Protein AF-A0A4R2BH85-F1 (afdb_monomer)

Sequence (106 aa):
MDLSKVDDAAVRLAKLAKIRYKILALEGYRGNVRQALQSLEDAKRTYKVAHGSYTGSWQGDTRRAYEEMALELNHTGNRAYHTGEELLRALNREISRLHSEERALK

Nearest PDB structures (foldseek):
  5dxh-assembly1_B  TM=7.640E-01  e=4.495E-01  Bos taurus
  5dxh-assembly2_E  TM=8.883E-01  e=1.262E+00  Bos taurus
  5xgj-assembly1_B  TM=7.696E-01  e=1.183E+00  Homo sapiens
  6djl-assembly1_C  TM=5.508E-01  e=3.777E+00  Homo sapiens

Radius of gyration: 24.45 Å; Cα contacts (8 Å, |Δi|>4): 34; chains: 1; bounding box: 52×15×77 Å

InterPro domains:
  IPR036689 ESAT-6-like superfamily [SSF140453] (19-93)

Foldseek 3Di:
DDVVVVVVVVVLVVLLVVLVVVLVVLVVVLVVLVVVLVVLVVVVVVLVVVVVVVDPPDDDDVVVVVVVVSVVSVVVSVVSNVVSVVVNVVSVVVSVVSVVVSVVSD

Mean predicted aligned error: 5.91 Å

Solvent-accessible surface area (backbone atoms only — not comparable to full-atom values): 5862 Å² total; per-residue (Å²): 133,68,66,68,63,52,50,57,50,52,54,48,50,54,51,49,52,53,46,51,53,51,43,54,53,49,52,51,50,47,51,53,52,53,52,53,48,50,54,50,53,52,50,51,51,54,48,52,52,55,55,70,67,55,59,92,82,63,64,67,69,68,39,53,54,49,53,53,51,50,51,51,52,51,52,51,52,51,51,52,48,52,55,51,52,52,50,47,53,51,50,52,51,51,44,55,49,46,55,49,54,48,60,77,72,108

Structure (mmCIF, N/CA/C/O backbone):
data_AF-A0A4R2BH85-F1
#
_entry.id   AF-A0A4R2BH85-F1
#
loop_
_atom_site.group_PDB
_atom_site.id
_atom_site.type_symbol
_atom_site.label_atom_id
_atom_site.label_alt_id
_atom_site.label_comp_id
_atom_site.label_asym_id
_atom_site.label_entity_id
_atom_site.label_seq_id
_atom_site.pdbx_PDB_ins_code
_atom_site.Cartn_x
_atom_site.Cartn_y
_atom_site.Cartn_z
_atom_site.occupancy
_atom_site.B_iso_or_equiv
_atom_site.auth_seq_id
_atom_site.auth_comp_id
_atom_site.auth_asym_id
_atom_site.auth_atom_id
_atom_site.pdbx_PDB_model_num
ATOM 1 N N . MET A 1 1 ? 26.914 1.954 -43.708 1.00 59.19 1 MET A N 1
ATOM 2 C CA . MET A 1 1 ? 26.282 1.891 -42.372 1.00 59.19 1 MET A CA 1
ATOM 3 C C . MET A 1 1 ? 25.423 0.641 -42.348 1.00 59.19 1 MET A C 1
ATOM 5 O O . MET A 1 1 ? 24.644 0.465 -43.273 1.00 59.19 1 MET A O 1
ATOM 9 N N . ASP A 1 2 ? 25.635 -0.257 -41.391 1.00 74.25 2 ASP A N 1
ATOM 10 C CA . ASP A 1 2 ? 24.913 -1.532 -41.320 1.00 74.25 2 ASP A CA 1
ATOM 11 C C . ASP A 1 2 ? 23.533 -1.309 -40.685 1.00 74.25 2 ASP A C 1
ATOM 13 O O . ASP A 1 2 ? 23.435 -1.031 -39.489 1.00 74.25 2 ASP A O 1
ATOM 17 N N . LEU A 1 3 ? 22.481 -1.363 -41.504 1.00 67.75 3 LEU A N 1
ATOM 18 C CA . LEU A 1 3 ? 21.100 -1.095 -41.090 1.00 67.75 3 LEU A CA 1
ATOM 19 C C . LEU A 1 3 ? 20.590 -2.111 -40.054 1.00 67.75 3 LEU A C 1
ATOM 21 O O . LEU A 1 3 ? 19.756 -1.751 -39.229 1.00 67.75 3 LEU A O 1
ATOM 25 N N . SER A 1 4 ? 21.136 -3.333 -40.028 1.00 71.12 4 SER A N 1
ATOM 26 C CA . SER A 1 4 ? 20.751 -4.365 -39.052 1.00 71.12 4 SER A CA 1
ATOM 27 C C . SER A 1 4 ? 21.140 -3.987 -37.615 1.00 71.12 4 SER A C 1
ATOM 29 O O . SER A 1 4 ? 20.343 -4.101 -36.688 1.00 71.12 4 SER A O 1
ATOM 31 N N . LYS A 1 5 ? 22.332 -3.404 -37.434 1.00 71.50 5 LYS A N 1
ATOM 32 C CA . LYS A 1 5 ? 22.828 -2.933 -36.127 1.00 71.50 5 LYS A CA 1
ATOM 33 C C . LYS A 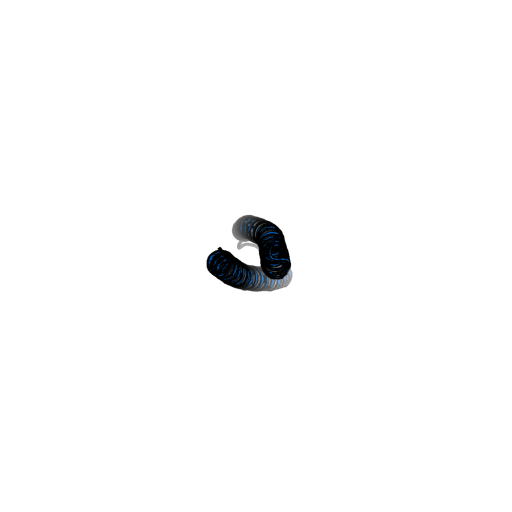1 5 ? 22.053 -1.731 -35.589 1.00 71.50 5 LYS A C 1
ATOM 35 O O . LYS A 1 5 ? 21.989 -1.527 -34.376 1.00 71.50 5 LYS A O 1
ATOM 40 N N . VAL A 1 6 ? 21.504 -0.915 -36.488 1.00 74.50 6 VAL A N 1
ATOM 41 C CA . VAL A 1 6 ? 20.672 0.245 -36.142 1.00 74.50 6 VAL A CA 1
ATOM 42 C C . VAL A 1 6 ? 19.311 -0.219 -35.626 1.00 74.50 6 VAL A C 1
ATOM 44 O O . VAL A 1 6 ? 18.838 0.306 -34.618 1.00 74.50 6 VAL A O 1
ATOM 47 N N . ASP A 1 7 ? 18.731 -1.241 -36.255 1.00 79.56 7 ASP A N 1
ATOM 48 C CA . ASP A 1 7 ? 17.457 -1.829 -35.836 1.00 79.56 7 ASP A CA 1
ATOM 49 C C . ASP A 1 7 ? 17.580 -2.504 -34.454 1.00 79.56 7 ASP A C 1
ATOM 51 O O . ASP A 1 7 ? 16.810 -2.216 -33.535 1.00 79.56 7 ASP A O 1
ATOM 55 N N . ASP A 1 8 ? 18.659 -3.261 -34.222 1.00 87.75 8 ASP A N 1
ATOM 56 C CA . ASP A 1 8 ? 18.956 -3.869 -32.915 1.00 87.75 8 ASP A CA 1
ATOM 57 C C . ASP A 1 8 ? 19.133 -2.837 -31.787 1.00 87.75 8 ASP A C 1
ATOM 59 O O . ASP A 1 8 ? 18.756 -3.071 -30.629 1.00 87.75 8 ASP A O 1
ATOM 63 N N . ALA A 1 9 ? 19.716 -1.676 -32.099 1.00 88.94 9 ALA A N 1
ATOM 64 C CA . ALA A 1 9 ? 19.867 -0.583 -31.146 1.00 88.94 9 ALA A CA 1
ATOM 65 C C . ALA A 1 9 ? 18.531 0.091 -30.820 1.00 88.94 9 ALA A C 1
ATOM 67 O O . ALA A 1 9 ? 18.247 0.338 -29.643 1.00 88.94 9 ALA A O 1
ATOM 68 N N . ALA A 1 10 ? 17.692 0.331 -31.828 1.00 91.88 10 ALA A N 1
ATOM 69 C CA . ALA A 1 10 ? 16.359 0.892 -31.641 1.00 91.88 10 ALA A CA 1
ATOM 70 C C . ALA A 1 10 ? 15.470 -0.035 -30.792 1.00 91.88 10 ALA A C 1
ATOM 72 O O . ALA A 1 10 ? 14.848 0.411 -29.823 1.00 91.88 10 ALA A O 1
ATOM 73 N N . VAL A 1 11 ? 15.486 -1.343 -31.075 1.00 92.88 11 VAL A N 1
ATOM 74 C CA . VAL A 1 11 ? 14.743 -2.358 -30.311 1.00 92.88 11 VAL A CA 1
ATOM 75 C C . VAL A 1 11 ? 15.186 -2.393 -28.845 1.00 92.88 11 VAL A C 1
ATOM 77 O O . VAL A 1 11 ? 14.349 -2.442 -27.937 1.00 92.88 11 VAL A O 1
ATOM 80 N N . ARG A 1 12 ? 16.496 -2.340 -28.577 1.00 93.25 12 ARG A N 1
ATOM 81 C CA . ARG A 1 12 ? 17.037 -2.302 -27.207 1.00 93.25 12 ARG A CA 1
ATOM 82 C C . ARG A 1 12 ? 16.610 -1.042 -26.455 1.00 93.25 12 ARG A C 1
ATOM 84 O O . ARG A 1 12 ? 16.178 -1.146 -25.306 1.00 93.25 12 ARG A O 1
ATOM 91 N N . LEU A 1 13 ? 16.674 0.128 -27.092 1.00 94.81 13 LEU A N 1
ATOM 92 C CA . LEU A 1 13 ? 16.234 1.388 -26.485 1.00 94.81 13 LEU A CA 1
ATOM 93 C C . LEU A 1 13 ? 14.738 1.370 -26.150 1.00 94.81 13 LEU A C 1
ATOM 95 O O . LEU A 1 13 ? 14.355 1.769 -25.050 1.00 94.81 13 LEU A O 1
ATOM 99 N N . ALA A 1 14 ? 13.902 0.837 -27.044 1.00 95.19 14 ALA A N 1
ATOM 100 C CA . ALA A 1 14 ? 12.471 0.686 -26.796 1.00 95.19 14 ALA A CA 1
ATOM 101 C C . ALA A 1 14 ? 12.184 -0.237 -25.595 1.00 95.19 14 ALA A C 1
ATOM 103 O O . ALA A 1 14 ? 11.343 0.083 -24.748 1.00 95.19 14 ALA A O 1
ATOM 104 N N . LYS A 1 15 ? 12.915 -1.356 -25.466 1.00 96.31 15 LYS A N 1
ATOM 105 C CA . LYS A 1 15 ? 12.810 -2.258 -24.302 1.00 96.31 15 LYS A CA 1
ATOM 106 C C . LYS A 1 15 ? 13.208 -1.558 -23.000 1.00 96.31 15 LYS A C 1
ATOM 108 O O . LYS A 1 15 ? 12.458 -1.626 -22.026 1.00 96.31 15 LYS A O 1
ATOM 113 N N . LEU A 1 16 ? 14.333 -0.840 -22.991 1.00 96.88 16 LEU A N 1
ATOM 114 C CA . LEU A 1 16 ? 14.792 -0.077 -21.824 1.00 96.88 16 LEU A CA 1
ATOM 115 C C . LEU A 1 16 ? 13.780 0.999 -21.408 1.00 96.88 16 LEU A C 1
ATOM 117 O O . LEU A 1 16 ? 13.455 1.110 -20.226 1.00 96.88 16 LEU A O 1
ATOM 121 N N . ALA A 1 17 ? 13.233 1.754 -22.366 1.00 97.31 17 ALA A N 1
ATOM 122 C CA . ALA A 1 17 ? 12.212 2.765 -22.097 1.00 97.31 17 ALA A CA 1
ATOM 123 C C . ALA A 1 17 ? 10.957 2.147 -21.459 1.00 97.31 17 ALA A C 1
ATOM 125 O O . ALA A 1 17 ? 10.456 2.649 -20.451 1.00 97.31 17 ALA A O 1
ATOM 126 N N . LYS A 1 18 ? 10.496 1.005 -21.986 1.00 97.69 18 LYS A N 1
ATOM 127 C CA . LYS A 1 18 ? 9.352 0.266 -21.437 1.00 97.69 18 LYS A CA 1
ATOM 128 C C . LYS A 1 18 ? 9.602 -0.216 -20.006 1.00 97.69 18 LYS A C 1
ATOM 130 O O . LYS A 1 18 ? 8.710 -0.102 -19.167 1.00 97.69 18 LYS A O 1
ATOM 135 N N . ILE A 1 19 ? 10.787 -0.754 -19.716 1.00 98.06 19 ILE A N 1
ATOM 136 C CA . ILE A 1 19 ? 11.144 -1.220 -18.367 1.00 98.06 19 ILE A CA 1
ATOM 137 C C . ILE A 1 19 ? 11.167 -0.051 -17.380 1.00 98.06 19 ILE A C 1
ATOM 139 O O . ILE A 1 19 ? 10.551 -0.137 -16.320 1.00 98.06 19 ILE A O 1
ATOM 143 N N . ARG A 1 20 ? 11.799 1.069 -17.747 1.00 97.88 20 ARG A N 1
ATOM 144 C CA . ARG A 1 20 ? 11.858 2.274 -16.902 1.00 97.88 20 ARG A CA 1
ATOM 145 C C . ARG A 1 20 ? 10.480 2.846 -16.605 1.00 97.88 20 ARG A C 1
ATOM 147 O O . ARG A 1 20 ? 10.203 3.190 -15.461 1.00 97.88 20 ARG A O 1
ATOM 154 N N . TYR A 1 21 ? 9.605 2.890 -17.609 1.00 98.25 21 TYR A N 1
ATOM 155 C CA . TYR A 1 21 ? 8.224 3.323 -17.420 1.00 98.25 21 TYR A CA 1
ATOM 156 C C . TYR A 1 21 ? 7.482 2.439 -16.405 1.00 98.25 21 TYR A C 1
ATOM 158 O O . TYR A 1 21 ? 6.824 2.950 -15.500 1.00 98.25 21 TYR A O 1
ATOM 166 N N . LYS A 1 22 ? 7.635 1.111 -16.504 1.00 98.31 22 LYS A N 1
ATOM 167 C CA . LYS A 1 22 ? 7.041 0.174 -15.538 1.00 98.31 22 LYS A CA 1
ATOM 168 C C . LYS A 1 22 ? 7.580 0.377 -14.124 1.00 98.31 22 LYS A C 1
ATOM 170 O O . LYS A 1 22 ? 6.791 0.373 -13.185 1.00 98.31 22 LYS A O 1
ATOM 175 N N . ILE A 1 23 ? 8.894 0.557 -13.973 1.00 98.50 23 ILE A N 1
ATOM 176 C CA . ILE A 1 23 ? 9.516 0.826 -12.669 1.00 98.50 23 ILE A CA 1
ATOM 177 C C . ILE A 1 23 ? 8.900 2.085 -12.057 1.00 98.50 23 ILE A C 1
ATOM 179 O O . ILE A 1 23 ? 8.396 2.015 -10.941 1.00 98.50 23 ILE A O 1
ATOM 183 N N . LEU A 1 24 ? 8.847 3.190 -12.806 1.00 98.31 24 LEU A N 1
ATOM 184 C CA . LEU A 1 24 ? 8.282 4.456 -12.332 1.00 98.31 24 LEU A CA 1
ATOM 185 C C . LEU A 1 24 ? 6.830 4.303 -11.849 1.00 98.31 24 LEU A C 1
ATOM 187 O O . LEU A 1 24 ? 6.481 4.776 -10.768 1.00 98.31 24 LEU A O 1
ATOM 191 N N . ALA A 1 25 ? 5.990 3.608 -12.619 1.00 98.25 25 ALA A N 1
ATOM 192 C CA . ALA A 1 25 ? 4.601 3.357 -12.236 1.00 98.25 25 ALA A CA 1
ATOM 193 C C . ALA A 1 25 ? 4.498 2.539 -10.934 1.00 98.25 25 ALA A C 1
ATOM 195 O O . ALA A 1 25 ? 3.739 2.893 -10.029 1.00 98.25 25 ALA A O 1
ATOM 196 N N . LEU A 1 26 ? 5.298 1.474 -10.806 1.00 98.56 26 LEU A N 1
ATOM 197 C CA . LEU A 1 26 ? 5.324 0.631 -9.608 1.00 98.56 26 LEU A CA 1
ATOM 198 C C . LEU A 1 26 ? 5.858 1.373 -8.380 1.00 98.56 26 LEU A C 1
ATOM 200 O O . LEU A 1 26 ? 5.381 1.130 -7.273 1.00 98.56 26 LEU A O 1
ATOM 204 N N . GLU A 1 27 ? 6.816 2.285 -8.546 1.00 98.31 27 GLU A N 1
ATOM 205 C CA . GLU A 1 27 ? 7.285 3.136 -7.452 1.00 98.31 27 GLU A CA 1
ATOM 206 C C . GLU A 1 27 ? 6.192 4.079 -6.947 1.00 98.31 27 GLU A C 1
ATOM 208 O O . GLU A 1 27 ? 6.048 4.230 -5.731 1.00 98.31 27 GLU A O 1
ATOM 213 N N . GLY A 1 28 ? 5.380 4.634 -7.853 1.00 98.06 28 GLY A N 1
ATOM 214 C CA . GLY A 1 28 ? 4.189 5.407 -7.498 1.00 98.06 28 GLY A CA 1
ATOM 215 C C . GLY A 1 28 ? 3.192 4.580 -6.684 1.00 98.06 28 GLY A C 1
ATOM 216 O O . GLY A 1 28 ? 2.779 4.990 -5.599 1.00 98.06 28 GLY A O 1
ATOM 217 N N . TYR A 1 29 ? 2.872 3.363 -7.136 1.00 97.75 29 TYR A N 1
ATOM 218 C CA . TYR A 1 29 ? 1.998 2.458 -6.382 1.00 97.75 29 TYR A CA 1
ATOM 219 C C . TYR A 1 29 ? 2.580 2.082 -5.018 1.00 97.75 29 TYR A C 1
ATOM 221 O O . TYR A 1 29 ? 1.865 2.107 -4.019 1.00 97.75 29 TYR A O 1
ATOM 229 N N . ARG A 1 30 ? 3.884 1.799 -4.942 1.00 98.25 30 ARG A N 1
ATOM 230 C CA . ARG A 1 30 ? 4.578 1.527 -3.675 1.00 98.25 30 ARG A CA 1
ATOM 231 C C . ARG A 1 30 ? 4.460 2.709 -2.712 1.00 98.25 30 ARG A C 1
ATOM 233 O O . ARG A 1 30 ? 4.238 2.492 -1.523 1.00 98.25 30 ARG A O 1
ATOM 240 N N . GLY A 1 31 ? 4.602 3.939 -3.209 1.00 98.12 31 GLY A N 1
ATOM 241 C CA . GLY A 1 31 ? 4.399 5.160 -2.427 1.00 98.12 31 GLY A CA 1
ATOM 242 C C . GLY A 1 31 ? 2.984 5.250 -1.857 1.00 98.12 31 GLY A C 1
ATOM 243 O O . GLY A 1 31 ? 2.823 5.408 -0.648 1.00 98.12 31 GLY A O 1
ATOM 244 N N . ASN A 1 32 ? 1.972 5.043 -2.701 1.00 98.00 32 ASN A N 1
ATOM 245 C CA . ASN A 1 32 ? 0.565 5.086 -2.296 1.00 98.00 32 ASN A CA 1
ATOM 246 C C . ASN A 1 32 ? 0.234 4.028 -1.234 1.00 98.00 32 ASN A C 1
ATOM 248 O O . ASN A 1 32 ? -0.424 4.330 -0.241 1.00 98.00 32 ASN A O 1
ATOM 252 N N . VAL A 1 33 ? 0.724 2.795 -1.402 1.00 97.50 33 VAL A N 1
ATOM 253 C CA . VAL A 1 33 ? 0.498 1.720 -0.423 1.00 97.50 33 VAL A CA 1
ATOM 254 C C . VAL A 1 33 ? 1.175 2.042 0.912 1.00 97.50 33 VAL A C 1
ATOM 256 O O . VAL A 1 33 ? 0.564 1.849 1.960 1.00 97.50 33 VAL A O 1
ATOM 259 N N . ARG A 1 34 ? 2.399 2.591 0.904 1.00 97.88 34 ARG A N 1
ATOM 260 C CA . ARG A 1 34 ? 3.071 3.038 2.139 1.00 97.88 34 ARG A CA 1
ATOM 261 C C . ARG A 1 34 ? 2.278 4.121 2.861 1.00 97.88 34 ARG A C 1
ATOM 263 O O . ARG A 1 34 ? 2.128 4.047 4.076 1.00 97.88 34 ARG A O 1
ATOM 270 N N . GLN A 1 35 ? 1.761 5.101 2.123 1.00 97.94 35 GLN A N 1
ATOM 271 C CA . GLN A 1 35 ? 0.945 6.164 2.702 1.00 97.94 35 GLN A CA 1
ATOM 272 C C . GLN A 1 35 ? -0.341 5.603 3.323 1.00 97.94 35 GLN A C 1
ATOM 274 O O . GLN A 1 35 ? -0.669 5.948 4.454 1.00 97.94 35 GLN A O 1
ATOM 279 N N . ALA A 1 36 ? -1.025 4.689 2.630 1.00 96.44 36 ALA A N 1
ATOM 280 C CA . ALA A 1 36 ? -2.230 4.044 3.145 1.00 96.44 36 ALA A CA 1
ATOM 281 C C . ALA A 1 36 ? -1.962 3.226 4.421 1.00 96.44 36 ALA A C 1
ATOM 283 O O . ALA A 1 36 ? -2.736 3.307 5.374 1.00 96.44 36 ALA A O 1
ATOM 284 N N . LEU A 1 37 ? -0.854 2.477 4.471 1.00 96.62 37 LEU A N 1
ATOM 285 C CA . LEU A 1 37 ? -0.451 1.734 5.669 1.00 96.62 37 LEU A CA 1
ATOM 286 C C . LEU A 1 37 ? -0.133 2.658 6.846 1.00 96.62 37 LEU A C 1
ATOM 288 O O . LEU A 1 37 ? -0.535 2.358 7.967 1.00 96.62 37 LEU A O 1
ATOM 292 N N . GLN A 1 38 ? 0.533 3.789 6.596 1.00 96.50 38 GLN A N 1
ATOM 293 C CA . GLN A 1 38 ? 0.796 4.787 7.632 1.00 96.50 38 GLN A CA 1
ATOM 294 C C . GLN A 1 38 ? -0.512 5.353 8.197 1.00 96.50 38 GLN A C 1
ATOM 296 O O . GLN A 1 38 ? -0.706 5.355 9.409 1.00 96.50 38 GLN A O 1
ATOM 301 N N . SER A 1 39 ? -1.446 5.754 7.329 1.00 95.94 39 SER A N 1
ATOM 302 C CA . SER A 1 39 ? -2.756 6.252 7.763 1.00 95.94 39 SER A CA 1
ATOM 303 C C . SER A 1 39 ? -3.554 5.207 8.545 1.00 95.94 39 SER A C 1
ATOM 305 O O . SER A 1 39 ? -4.244 5.551 9.504 1.00 95.94 39 SER A O 1
ATOM 307 N N . LEU A 1 40 ? -3.453 3.930 8.168 1.00 94.00 40 LEU A N 1
ATOM 308 C CA . LEU A 1 40 ? -4.092 2.837 8.897 1.00 94.00 40 LEU A CA 1
ATOM 309 C C . LEU A 1 40 ? -3.485 2.652 10.294 1.00 94.00 40 LEU A C 1
ATOM 311 O O . LEU A 1 40 ? -4.224 2.433 11.253 1.00 94.00 40 LEU A O 1
ATOM 315 N N . GLU A 1 41 ? -2.164 2.755 10.424 1.00 92.75 41 GLU A N 1
ATOM 316 C CA . GLU A 1 41 ? -1.476 2.652 11.714 1.00 92.75 41 GLU A CA 1
ATOM 317 C C . GLU A 1 41 ? -1.828 3.826 12.640 1.00 92.75 41 GLU A C 1
ATOM 319 O O . GLU A 1 41 ? -2.142 3.627 13.817 1.00 92.75 41 GLU A O 1
ATOM 324 N N . ASP A 1 42 ? -1.888 5.041 12.093 1.00 94.00 42 ASP A N 1
ATOM 325 C CA . ASP A 1 42 ? -2.323 6.229 12.830 1.00 94.00 42 ASP A CA 1
ATOM 326 C C . ASP A 1 42 ? -3.783 6.090 13.297 1.00 94.00 42 ASP A C 1
ATOM 328 O O . ASP A 1 42 ? -4.102 6.362 14.459 1.00 94.00 42 ASP A O 1
ATOM 332 N N . ALA A 1 43 ? -4.672 5.582 12.435 1.00 91.00 43 ALA A N 1
ATOM 333 C CA . ALA A 1 43 ? -6.065 5.315 12.785 1.00 91.00 43 ALA A CA 1
ATOM 334 C C . ALA A 1 43 ? -6.192 4.253 13.892 1.00 91.00 43 ALA A C 1
ATOM 336 O O . ALA A 1 43 ? -6.939 4.453 14.854 1.00 91.00 43 ALA A O 1
ATOM 337 N N . LYS A 1 44 ? -5.426 3.155 13.811 1.00 89.69 44 LYS A N 1
ATOM 338 C CA . LYS A 1 44 ? -5.363 2.133 14.871 1.00 89.69 44 LYS A CA 1
ATOM 339 C C . LYS A 1 44 ? -4.909 2.724 16.198 1.00 89.69 44 LYS A C 1
ATOM 341 O O . LYS A 1 44 ? -5.476 2.395 17.241 1.00 89.69 44 LYS A O 1
ATOM 346 N N . ARG A 1 45 ? -3.902 3.601 16.175 1.00 90.12 45 ARG A N 1
ATOM 347 C CA . ARG A 1 45 ? -3.397 4.269 17.378 1.00 90.12 45 ARG A CA 1
ATOM 348 C C . ARG A 1 45 ? -4.468 5.144 18.020 1.00 90.12 45 ARG A C 1
ATOM 350 O O . ARG A 1 45 ? -4.710 5.002 19.218 1.00 90.12 45 ARG A O 1
ATOM 357 N N . THR A 1 46 ? -5.134 5.989 17.235 1.00 90.38 46 THR A N 1
ATOM 358 C CA . THR A 1 46 ? -6.252 6.821 17.705 1.00 90.38 46 THR A CA 1
ATOM 359 C C . THR A 1 46 ? -7.367 5.964 18.293 1.00 90.38 46 THR A C 1
ATOM 361 O O . THR A 1 46 ? -7.847 6.242 19.391 1.00 90.38 46 THR A O 1
ATOM 364 N N . TYR A 1 47 ? -7.726 4.874 17.612 1.00 86.62 47 TYR A N 1
ATOM 365 C CA . TYR A 1 47 ? -8.748 3.951 18.090 1.00 86.62 47 TYR A CA 1
ATOM 366 C C . TYR A 1 47 ? -8.366 3.299 19.422 1.00 86.62 47 TYR A C 1
ATOM 368 O O . TYR A 1 47 ? -9.168 3.267 20.349 1.00 86.62 47 TYR A O 1
ATOM 376 N N . LYS A 1 48 ? -7.120 2.832 19.560 1.00 85.25 48 LYS A N 1
ATOM 377 C CA . LYS A 1 48 ? -6.618 2.225 20.798 1.00 85.25 48 LYS A CA 1
ATOM 378 C C . LYS A 1 48 ? -6.656 3.201 21.975 1.00 85.25 48 LYS A C 1
ATOM 380 O O . LYS A 1 48 ? -6.983 2.792 23.085 1.00 85.25 48 LYS A O 1
ATOM 385 N N . VAL A 1 49 ? -6.341 4.476 21.742 1.00 88.00 49 VAL A N 1
ATOM 386 C CA . VAL A 1 49 ? -6.461 5.527 22.764 1.00 88.00 49 VAL A CA 1
ATOM 387 C C . VAL A 1 49 ? -7.926 5.725 23.156 1.00 88.00 49 VAL A C 1
ATOM 389 O O . VAL A 1 49 ? -8.236 5.675 24.342 1.00 88.00 49 VAL A O 1
ATOM 392 N N . ALA A 1 50 ? -8.831 5.861 22.181 1.00 85.19 50 ALA A N 1
ATOM 393 C CA . ALA A 1 50 ? -10.264 6.008 22.439 1.00 85.19 50 ALA A CA 1
ATOM 394 C C . ALA A 1 50 ? -10.847 4.802 23.199 1.00 85.19 50 ALA A C 1
ATOM 396 O O . ALA A 1 50 ? -11.612 4.980 24.143 1.00 85.19 50 ALA A O 1
ATOM 397 N N . HIS A 1 51 ? -10.433 3.585 22.838 1.00 84.12 51 HIS A N 1
ATOM 398 C CA . HIS A 1 51 ? -10.796 2.355 23.538 1.00 84.12 51 HIS A CA 1
ATOM 399 C C . HIS A 1 51 ? -10.232 2.305 24.965 1.00 84.12 51 HIS A C 1
ATOM 401 O O . HIS A 1 51 ? -10.913 1.862 25.877 1.00 84.12 51 HIS A O 1
ATOM 407 N N . GLY A 1 52 ? -9.015 2.801 25.200 1.00 81.31 52 GLY A N 1
ATOM 408 C CA . GLY A 1 52 ? -8.460 2.912 26.554 1.00 81.31 52 GLY A CA 1
ATOM 409 C C . GLY A 1 52 ? -9.199 3.926 27.437 1.00 81.31 52 GLY A C 1
ATOM 410 O O . GLY A 1 52 ? -9.222 3.777 28.656 1.00 81.31 52 GLY A O 1
ATOM 411 N N . SER A 1 53 ? -9.810 4.948 26.832 1.00 80.25 53 SER A N 1
ATOM 412 C CA . SER A 1 53 ? -10.677 5.919 27.516 1.00 80.25 53 SER A CA 1
ATOM 413 C C . SER A 1 53 ? -12.121 5.440 27.678 1.00 80.25 53 SER A C 1
ATOM 415 O O . SER A 1 53 ? -12.882 6.034 28.443 1.00 80.25 53 SER A O 1
ATOM 417 N N . TYR A 1 54 ? -12.507 4.379 26.971 1.00 71.38 54 TYR A N 1
ATOM 418 C CA . TYR A 1 54 ? -13.806 3.742 27.103 1.00 71.38 54 TYR A CA 1
ATOM 419 C C . TYR A 1 54 ? -13.868 2.990 28.444 1.00 71.38 54 TYR A C 1
ATOM 421 O O . TYR A 1 54 ? -13.060 2.112 28.739 1.00 71.38 54 TYR A O 1
ATOM 429 N N . THR A 1 55 ? -14.772 3.430 29.319 1.00 64.44 55 THR A N 1
ATOM 430 C CA . THR A 1 55 ? -14.672 3.235 30.769 1.00 64.44 55 THR A CA 1
ATOM 431 C C . THR A 1 55 ? -15.176 1.865 31.231 1.00 64.44 55 THR A C 1
ATOM 433 O O . THR A 1 55 ? -16.183 1.347 30.751 1.00 64.44 55 THR A O 1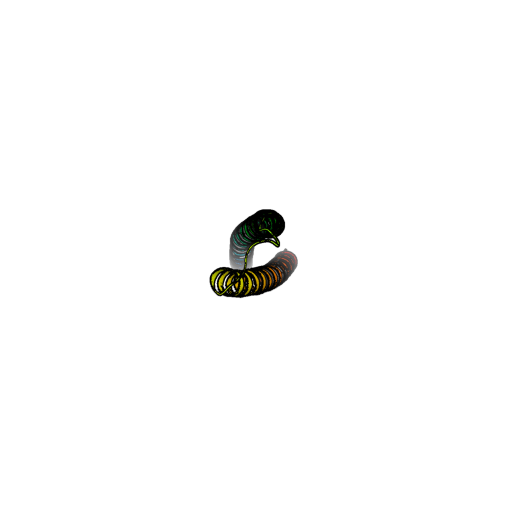
ATOM 436 N N . GLY A 1 56 ? -14.558 1.316 32.283 1.00 65.31 56 GLY A N 1
ATOM 437 C CA . GLY A 1 56 ? -15.015 0.085 32.949 1.00 65.31 56 GLY A CA 1
ATOM 438 C C . GLY A 1 56 ? -16.390 0.181 33.636 1.00 65.31 56 GLY A C 1
ATOM 439 O O . GLY A 1 56 ? -16.860 -0.813 34.186 1.00 65.31 56 GLY A O 1
ATOM 440 N N . SER A 1 57 ? -17.032 1.356 33.613 1.00 73.88 57 SER A N 1
ATOM 441 C CA . SER A 1 57 ? -18.362 1.607 34.181 1.00 73.88 57 SER A CA 1
ATOM 442 C C . SER A 1 57 ? -19.512 1.369 33.200 1.00 73.88 57 SER A C 1
ATOM 444 O O . SER A 1 57 ? -20.664 1.348 33.629 1.00 73.88 57 SER A O 1
ATOM 446 N N . TRP A 1 58 ? -19.234 1.170 31.907 1.00 80.19 58 TRP A N 1
ATOM 447 C CA . TRP A 1 58 ? -20.267 0.762 30.956 1.00 80.19 58 TRP A CA 1
ATOM 448 C C . TRP A 1 58 ? -20.689 -0.684 31.230 1.00 80.19 58 TRP A C 1
ATOM 450 O O . TRP A 1 58 ? -19.859 -1.567 31.468 1.00 80.19 58 TRP A O 1
ATOM 460 N N . GLN A 1 59 ? -21.999 -0.916 31.220 1.00 83.75 59 GLN A N 1
ATOM 461 C CA . GLN A 1 59 ? -22.635 -2.201 31.500 1.00 83.75 59 GLN A CA 1
ATOM 462 C C . GLN A 1 59 ? -23.817 -2.417 30.548 1.00 83.75 59 GLN A C 1
ATOM 464 O O . GLN A 1 59 ? -24.265 -1.488 29.876 1.00 83.75 59 GLN A O 1
ATOM 469 N N . GLY A 1 60 ? -24.323 -3.649 30.502 1.00 87.88 60 GLY A N 1
ATOM 470 C CA . GLY A 1 60 ? -25.467 -4.013 29.668 1.00 87.88 60 GLY A CA 1
ATOM 471 C C . GLY A 1 60 ? -25.133 -4.141 28.180 1.00 87.88 60 GLY A C 1
ATOM 472 O O . GLY A 1 60 ? -23.968 -4.233 27.785 1.00 87.88 60 GLY A O 1
ATOM 473 N N . ASP A 1 61 ? -26.174 -4.171 27.353 1.00 91.38 61 ASP A N 1
ATOM 474 C CA . ASP A 1 61 ? -26.070 -4.539 25.936 1.00 91.38 61 ASP A CA 1
ATOM 475 C C . ASP A 1 61 ? -25.226 -3.561 25.114 1.00 91.38 61 ASP A C 1
ATOM 477 O O . ASP A 1 61 ? -24.471 -3.982 24.240 1.00 91.38 61 ASP A O 1
ATOM 481 N N . THR A 1 62 ? -25.255 -2.268 25.446 1.00 86.19 62 THR A N 1
ATOM 482 C CA . THR A 1 62 ? -24.423 -1.256 24.780 1.00 86.19 62 THR A CA 1
ATOM 483 C C . THR A 1 62 ? -22.934 -1.550 24.950 1.00 86.19 62 THR A C 1
ATOM 485 O O . THR A 1 62 ? -22.158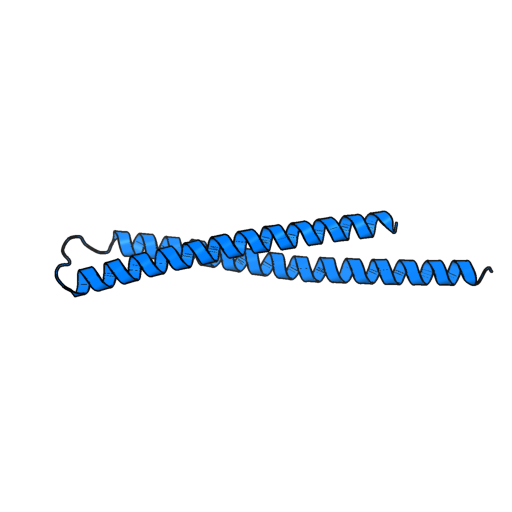 -1.372 24.011 1.00 86.19 62 THR A O 1
ATOM 488 N N . ARG A 1 63 ? -22.527 -2.047 26.128 1.00 87.62 63 ARG A N 1
ATOM 489 C CA . ARG A 1 63 ? -21.136 -2.439 26.367 1.00 87.62 63 ARG A CA 1
ATOM 490 C C . ARG A 1 63 ? -20.734 -3.593 25.461 1.00 87.62 63 ARG A C 1
ATOM 492 O O . ARG A 1 63 ? -19.695 -3.511 24.813 1.00 87.62 63 ARG A O 1
ATOM 499 N N . ARG A 1 64 ? -21.564 -4.637 25.416 1.00 88.38 64 ARG A N 1
ATOM 500 C CA . ARG A 1 64 ? -21.310 -5.829 24.603 1.00 88.38 64 ARG A CA 1
ATOM 501 C C . ARG A 1 64 ? -21.208 -5.467 23.122 1.00 88.38 64 ARG A C 1
ATOM 503 O O . ARG A 1 64 ? -20.232 -5.833 22.481 1.00 88.38 64 ARG A O 1
ATOM 510 N N . ALA A 1 65 ? -22.151 -4.669 22.620 1.00 90.12 65 ALA A N 1
ATOM 511 C CA . ALA A 1 65 ? -22.151 -4.211 21.236 1.00 90.12 65 ALA A CA 1
ATOM 512 C C . ALA A 1 65 ? -20.883 -3.411 20.893 1.00 90.12 65 ALA A C 1
ATOM 514 O O . ALA A 1 65 ? -20.269 -3.631 19.851 1.00 90.12 65 ALA A O 1
ATOM 515 N N . TYR A 1 66 ? -20.453 -2.503 21.777 1.00 89.31 66 TYR A N 1
ATOM 516 C CA . TYR A 1 66 ? -19.204 -1.769 21.578 1.00 89.31 66 TYR A CA 1
ATOM 517 C C . TYR A 1 66 ? -17.982 -2.697 21.559 1.00 89.31 66 TYR A C 1
ATOM 519 O O . TYR A 1 66 ? -17.143 -2.558 20.675 1.00 89.31 66 TYR A O 1
ATOM 527 N N . GLU A 1 67 ? -17.864 -3.631 22.510 1.00 87.88 67 GLU A N 1
ATOM 528 C CA . GLU A 1 67 ? -16.738 -4.576 22.578 1.00 87.88 67 GLU A CA 1
ATOM 529 C C . GLU A 1 67 ? -16.670 -5.465 21.324 1.00 87.88 67 GLU A C 1
ATOM 531 O O . GLU A 1 67 ? -15.589 -5.649 20.764 1.00 87.88 67 GLU A O 1
ATOM 536 N N . GLU A 1 68 ? -17.813 -5.948 20.833 1.00 91.69 68 GLU A N 1
ATOM 537 C CA . GLU A 1 68 ? -17.914 -6.712 19.582 1.00 91.69 68 GLU A CA 1
ATOM 538 C C . GLU A 1 68 ? -17.439 -5.889 18.376 1.00 91.69 68 GLU A C 1
ATOM 540 O O . GLU A 1 68 ? -16.538 -6.316 17.648 1.00 91.69 68 GLU A O 1
ATOM 545 N N . MET A 1 69 ? -17.965 -4.67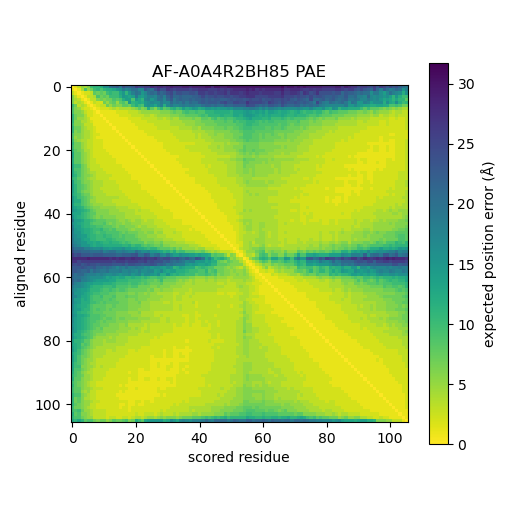0 18.210 1.00 90.94 69 MET A N 1
ATOM 546 C CA . MET A 1 69 ? -17.551 -3.764 17.133 1.00 90.94 69 MET A CA 1
ATOM 547 C C . MET A 1 69 ? -16.066 -3.388 17.237 1.00 90.94 69 MET A C 1
ATOM 549 O O . MET A 1 69 ? -15.371 -3.284 16.225 1.00 90.94 69 MET A O 1
ATOM 553 N N . ALA A 1 70 ? -15.549 -3.210 18.453 1.00 89.19 70 ALA A N 1
ATOM 554 C CA . ALA A 1 70 ? -14.148 -2.892 18.696 1.00 89.19 70 ALA A CA 1
ATOM 555 C C . ALA A 1 70 ? -13.208 -4.019 18.273 1.00 89.19 70 ALA A C 1
ATOM 557 O O . ALA A 1 70 ? -12.174 -3.779 17.639 1.00 89.19 70 ALA A O 1
ATOM 558 N N . LEU A 1 71 ? -13.577 -5.255 18.607 1.00 89.56 71 LEU A N 1
ATOM 559 C CA . LEU A 1 71 ? -12.847 -6.447 18.199 1.00 89.56 71 LEU A CA 1
ATOM 560 C C . LEU A 1 71 ? -12.874 -6.615 16.678 1.00 89.56 71 LEU A C 1
ATOM 562 O O . LEU A 1 71 ? -11.826 -6.873 16.080 1.00 89.56 71 LEU A O 1
ATOM 566 N N . GLU A 1 72 ? -14.031 -6.415 16.045 1.00 92.69 72 GLU A N 1
ATOM 567 C CA . GLU A 1 72 ? -14.171 -6.502 14.590 1.00 92.69 72 GLU A CA 1
ATOM 568 C C . GLU A 1 72 ? -13.320 -5.450 13.863 1.00 92.69 72 GLU A C 1
ATOM 570 O O . GLU A 1 72 ? -12.583 -5.786 12.927 1.00 92.69 72 GLU A O 1
ATOM 575 N N . LEU A 1 73 ? -13.358 -4.193 14.319 1.00 90.12 73 LEU A N 1
ATOM 576 C CA . LEU A 1 73 ? -12.543 -3.108 13.767 1.00 90.12 73 LEU A CA 1
ATOM 577 C C . LEU A 1 73 ? -11.048 -3.413 13.885 1.00 90.12 73 LEU A C 1
ATOM 579 O O . LEU A 1 73 ? -10.304 -3.261 12.912 1.00 90.12 73 LEU A O 1
ATOM 583 N N . ASN A 1 74 ? -10.602 -3.892 15.049 1.00 89.44 74 ASN A N 1
ATOM 584 C CA . ASN A 1 74 ? -9.206 -4.265 15.266 1.00 89.44 74 ASN A CA 1
ATOM 585 C C . ASN A 1 74 ? -8.789 -5.429 14.350 1.00 89.44 74 ASN A C 1
ATOM 587 O O . ASN A 1 74 ? -7.759 -5.365 13.674 1.00 89.44 74 ASN A O 1
ATOM 591 N N . HIS A 1 75 ? -9.614 -6.475 14.260 1.00 92.25 75 HIS A N 1
ATOM 59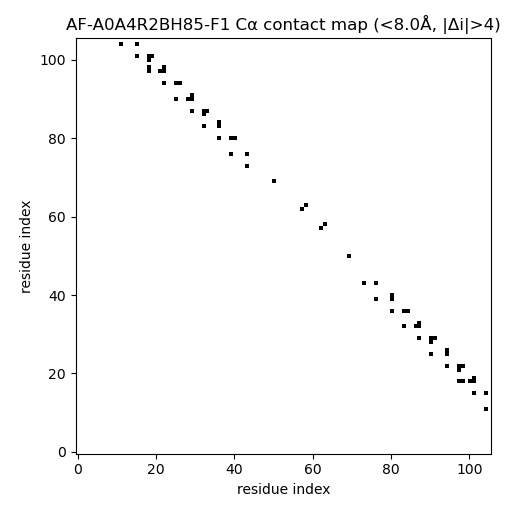2 C CA . HIS A 1 75 ? -9.344 -7.623 13.399 1.00 92.25 75 HIS A CA 1
ATOM 593 C C . HIS A 1 75 ? -9.257 -7.220 11.920 1.00 92.25 75 HIS A C 1
ATOM 595 O O . HIS A 1 75 ? -8.291 -7.563 11.233 1.00 92.25 75 HIS A O 1
ATOM 601 N N . THR A 1 76 ? -10.219 -6.436 11.432 1.00 93.12 76 THR A N 1
ATOM 602 C CA . THR A 1 76 ? -10.236 -5.949 10.048 1.00 93.12 76 THR A CA 1
ATOM 603 C C . THR A 1 76 ? -9.053 -5.028 9.757 1.00 93.12 76 THR A C 1
ATOM 605 O O . THR A 1 76 ? -8.386 -5.213 8.739 1.00 93.12 76 THR A O 1
ATOM 608 N N . GLY A 1 77 ? -8.709 -4.118 10.671 1.00 92.38 77 GLY A N 1
ATOM 609 C CA . GLY A 1 77 ? -7.523 -3.272 10.544 1.00 92.38 77 GLY A CA 1
ATOM 610 C C . GLY A 1 77 ? -6.214 -4.072 10.510 1.00 92.38 77 GLY A C 1
ATOM 611 O O . GLY A 1 77 ? -5.294 -3.733 9.766 1.00 92.38 77 GLY A O 1
ATOM 612 N N . ASN A 1 78 ? -6.100 -5.155 11.283 1.00 92.19 78 ASN A N 1
ATOM 613 C CA . ASN A 1 78 ? -4.920 -6.026 11.255 1.00 92.19 78 ASN A CA 1
ATOM 614 C C . ASN A 1 78 ? -4.806 -6.807 9.948 1.00 92.19 78 ASN A C 1
ATOM 616 O O . ASN A 1 78 ? -3.717 -6.851 9.374 1.00 92.19 78 ASN A O 1
ATOM 620 N N . ARG A 1 79 ? -5.919 -7.343 9.433 1.00 95.69 79 ARG A N 1
ATOM 621 C CA . ARG A 1 79 ? -5.940 -7.992 8.114 1.00 95.69 79 ARG A CA 1
ATOM 622 C C . ARG A 1 79 ? -5.549 -7.021 7.003 1.00 95.69 79 ARG A C 1
ATOM 624 O O . ARG A 1 79 ? -4.652 -7.334 6.230 1.00 95.69 79 ARG A O 1
ATOM 631 N N . ALA A 1 80 ? -6.149 -5.830 6.970 1.00 94.19 80 ALA A N 1
ATOM 632 C CA . ALA A 1 80 ? -5.841 -4.813 5.964 1.00 94.19 80 ALA A CA 1
ATOM 633 C C . ALA A 1 80 ? -4.3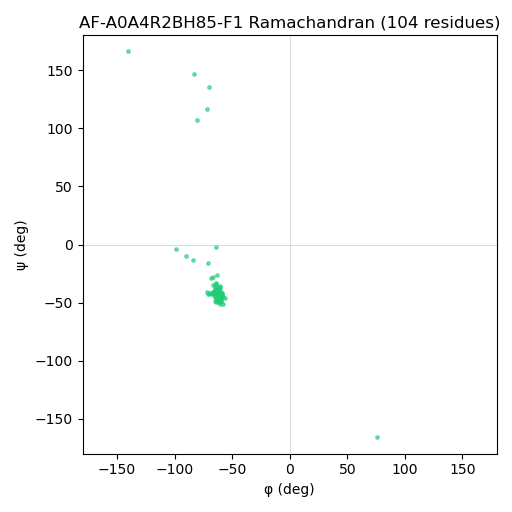56 -4.413 5.981 1.00 94.19 80 ALA A C 1
ATOM 635 O O . ALA A 1 80 ? -3.722 -4.337 4.929 1.00 94.19 80 ALA A O 1
ATOM 636 N N . TYR A 1 81 ? -3.782 -4.227 7.174 1.00 94.94 81 TYR A N 1
ATOM 637 C CA . TYR A 1 81 ? -2.360 -3.925 7.327 1.00 94.94 81 TYR A CA 1
ATOM 638 C C . TYR A 1 81 ? -1.477 -5.061 6.795 1.00 94.94 81 TYR A C 1
ATOM 640 O O . TYR A 1 81 ? -0.553 -4.822 6.021 1.00 94.94 81 TYR A O 1
ATOM 648 N N . HIS A 1 82 ? -1.790 -6.308 7.158 1.00 96.44 82 HIS A N 1
ATOM 649 C CA . HIS A 1 82 ? -1.032 -7.471 6.702 1.00 96.44 82 HIS A CA 1
ATOM 650 C C . HIS A 1 82 ? -1.069 -7.626 5.176 1.00 96.44 82 HIS A C 1
ATOM 652 O O . HIS A 1 82 ? -0.025 -7.792 4.548 1.00 96.44 82 HIS A O 1
ATOM 658 N N . THR A 1 83 ? -2.250 -7.499 4.570 1.00 97.50 83 THR A N 1
ATOM 659 C CA . THR A 1 83 ? -2.408 -7.543 3.112 1.00 97.50 83 THR A CA 1
ATOM 660 C C . THR A 1 83 ? -1.656 -6.401 2.424 1.00 97.50 83 THR A C 1
ATOM 662 O O . THR A 1 83 ? -1.030 -6.611 1.385 1.00 97.50 83 THR A O 1
ATOM 665 N N . GLY A 1 84 ? -1.652 -5.194 3.000 1.00 97.44 84 GLY A N 1
ATOM 666 C CA . GLY A 1 84 ? -0.866 -4.080 2.465 1.00 97.44 84 GLY A CA 1
ATOM 667 C C . GLY A 1 84 ? 0.647 -4.329 2.535 1.00 97.44 84 GLY A C 1
ATOM 668 O O . GLY A 1 84 ? 1.362 -4.041 1.576 1.00 97.44 84 GLY A O 1
ATOM 669 N N . GLU A 1 85 ? 1.138 -4.939 3.615 1.00 97.69 85 GLU A N 1
ATOM 670 C CA . GLU A 1 85 ? 2.535 -5.374 3.746 1.00 97.69 85 GLU A CA 1
ATOM 671 C C . GLU A 1 85 ? 2.917 -6.437 2.701 1.00 97.69 85 GLU A C 1
ATOM 673 O O . GLU A 1 85 ? 3.989 -6.382 2.091 1.00 97.69 85 GLU A O 1
ATOM 678 N N . GLU A 1 86 ? 2.034 -7.402 2.439 1.00 98.31 86 GLU A N 1
ATOM 679 C CA . GLU A 1 86 ? 2.225 -8.389 1.370 1.00 98.31 86 GLU A CA 1
ATOM 680 C C . GLU A 1 86 ? 2.283 -7.740 -0.013 1.00 98.31 86 GLU A C 1
ATOM 682 O O . GLU A 1 86 ? 3.161 -8.081 -0.817 1.00 98.31 86 GLU A O 1
ATOM 687 N N . LEU A 1 87 ? 1.405 -6.767 -0.268 1.00 98.12 87 LEU A N 1
ATOM 688 C CA . LEU A 1 87 ?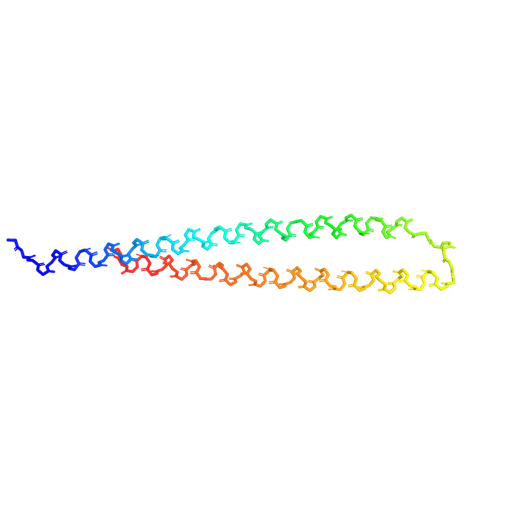 1.404 -5.989 -1.500 1.00 98.12 87 LEU A CA 1
ATOM 689 C C . LEU A 1 87 ? 2.708 -5.195 -1.660 1.00 98.12 87 LEU A C 1
ATOM 691 O O . LEU A 1 87 ? 3.311 -5.232 -2.734 1.00 98.12 87 LEU A O 1
ATOM 695 N N . LEU A 1 88 ? 3.210 -4.548 -0.601 1.00 98.12 88 LEU A N 1
ATOM 696 C CA . LEU A 1 88 ? 4.516 -3.878 -0.631 1.00 98.12 88 LEU A CA 1
ATOM 697 C C . LEU A 1 88 ? 5.650 -4.842 -0.965 1.00 98.12 88 LEU A C 1
ATOM 699 O O . LEU A 1 88 ? 6.510 -4.523 -1.791 1.00 98.12 88 LEU A O 1
ATOM 703 N N . ARG A 1 89 ? 5.656 -6.035 -0.360 1.00 98.25 89 ARG A N 1
ATOM 704 C CA . ARG A 1 89 ? 6.652 -7.069 -0.671 1.00 98.25 89 ARG A CA 1
ATOM 705 C C . ARG A 1 89 ? 6.571 -7.503 -2.135 1.00 98.25 89 ARG A C 1
ATOM 707 O O . ARG A 1 89 ? 7.614 -7.659 -2.770 1.00 98.25 89 ARG A O 1
ATOM 714 N N . ALA A 1 90 ? 5.369 -7.673 -2.683 1.00 98.44 90 ALA A N 1
ATOM 715 C CA . ALA A 1 90 ? 5.174 -8.027 -4.087 1.00 98.44 90 ALA A CA 1
ATOM 716 C C . ALA A 1 90 ? 5.669 -6.925 -5.039 1.00 98.44 90 ALA A C 1
ATOM 718 O O . ALA A 1 90 ? 6.429 -7.221 -5.962 1.00 98.44 90 ALA A O 1
ATOM 719 N N . LEU A 1 91 ? 5.322 -5.663 -4.769 1.00 98.38 91 LEU A N 1
ATOM 720 C CA . LEU A 1 91 ? 5.793 -4.508 -5.539 1.00 98.38 91 LEU A CA 1
ATOM 721 C C . LEU A 1 91 ? 7.322 -4.402 -5.517 1.00 98.38 91 LEU A C 1
ATOM 723 O O . LEU A 1 91 ? 7.943 -4.226 -6.562 1.00 98.38 91 LEU A O 1
ATOM 727 N N . ASN A 1 92 ? 7.943 -4.570 -4.345 1.00 98.31 92 ASN A N 1
ATOM 728 C CA . ASN A 1 92 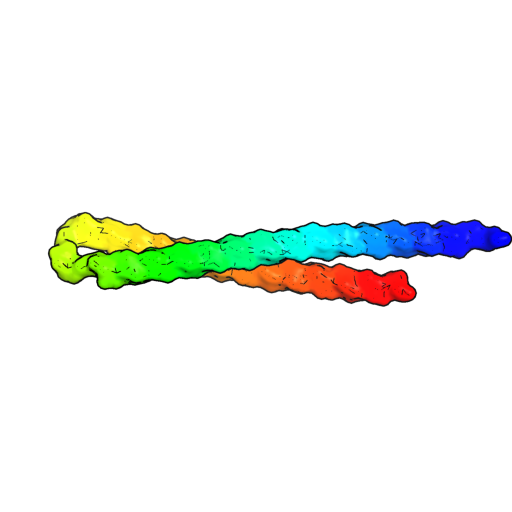? 9.400 -4.541 -4.218 1.00 98.31 92 ASN A CA 1
ATOM 729 C C . ASN A 1 92 ? 10.068 -5.647 -5.044 1.00 98.31 92 ASN A C 1
ATOM 731 O O . ASN A 1 92 ? 11.031 -5.366 -5.755 1.00 98.31 92 ASN A O 1
ATOM 735 N N . ARG A 1 93 ? 9.543 -6.881 -5.000 1.00 98.56 93 ARG A N 1
ATOM 736 C CA . ARG A 1 93 ? 10.069 -7.992 -5.810 1.00 98.56 93 ARG A CA 1
ATOM 737 C C . ARG A 1 93 ? 9.996 -7.691 -7.303 1.00 98.56 93 ARG A C 1
ATOM 739 O O . ARG A 1 93 ? 10.975 -7.919 -8.010 1.00 98.56 93 ARG A O 1
ATOM 746 N N . GLU A 1 94 ? 8.874 -7.154 -7.775 1.00 98.50 94 GLU A N 1
ATOM 747 C CA . GLU A 1 94 ? 8.701 -6.834 -9.194 1.00 98.50 94 GLU A CA 1
ATOM 748 C C . GLU A 1 94 ? 9.619 -5.689 -9.644 1.00 98.50 94 GLU A C 1
ATOM 750 O O . GLU A 1 94 ? 10.266 -5.791 -10.686 1.00 98.50 94 GLU A O 1
ATOM 755 N N . ILE A 1 95 ? 9.770 -4.636 -8.833 1.00 98.50 95 ILE A N 1
ATOM 756 C CA . ILE A 1 95 ? 10.727 -3.550 -9.099 1.00 98.50 95 ILE A CA 1
ATOM 757 C C . ILE A 1 95 ? 12.161 -4.102 -9.177 1.00 98.50 95 ILE A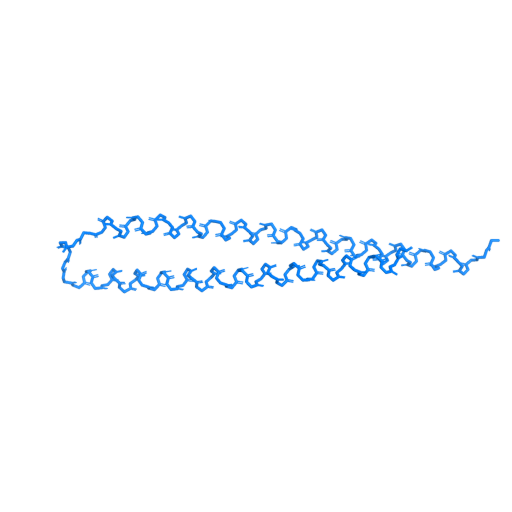 C 1
ATOM 759 O O . ILE A 1 95 ? 12.897 -3.798 -10.117 1.00 98.50 95 ILE A O 1
ATOM 763 N N . SER A 1 96 ? 12.566 -4.963 -8.235 1.00 98.44 96 SER A N 1
ATOM 764 C CA . SER A 1 96 ? 13.889 -5.603 -8.255 1.00 98.44 96 SER A CA 1
ATOM 765 C C . SER A 1 96 ? 14.100 -6.491 -9.487 1.00 98.44 96 SER A C 1
ATOM 767 O O . SER A 1 96 ? 15.195 -6.496 -10.065 1.00 98.44 96 SER A O 1
ATOM 769 N N . ARG A 1 97 ? 13.059 -7.215 -9.920 1.00 98.56 97 ARG A N 1
ATOM 770 C CA . ARG A 1 97 ? 13.075 -8.018 -11.148 1.00 98.56 97 ARG A CA 1
ATOM 771 C C . ARG A 1 97 ? 13.292 -7.131 -12.375 1.00 98.56 97 ARG A C 1
ATOM 773 O O . ARG A 1 97 ? 14.192 -7.407 -13.163 1.00 98.56 97 ARG A O 1
ATOM 780 N N . LEU A 1 98 ? 12.543 -6.034 -12.495 1.00 98.38 98 LEU A N 1
ATOM 781 C CA . LEU A 1 98 ? 12.655 -5.087 -13.609 1.00 98.38 98 LEU A CA 1
ATOM 782 C C . LEU A 1 98 ? 14.017 -4.386 -13.659 1.00 98.38 98 LEU A C 1
ATOM 784 O O . LEU A 1 98 ? 14.580 -4.238 -14.737 1.00 98.38 98 LEU A O 1
ATOM 788 N N . HIS A 1 99 ? 14.599 -4.013 -12.517 1.00 98.19 99 HIS A N 1
ATOM 789 C CA . HIS A 1 99 ? 15.966 -3.482 -12.495 1.00 98.19 99 HIS A CA 1
ATOM 790 C C . HIS A 1 99 ? 17.010 -4.508 -12.949 1.00 98.19 99 HIS A C 1
ATOM 792 O O . HIS A 1 99 ? 18.022 -4.140 -13.542 1.00 98.19 99 HIS A O 1
ATOM 798 N N . SER A 1 100 ? 16.789 -5.793 -12.664 1.00 98.00 100 SER A N 1
ATOM 799 C CA . SER A 1 100 ? 17.666 -6.864 -13.149 1.00 98.00 100 SER A CA 1
ATOM 800 C C . SER A 1 100 ? 17.533 -7.042 -14.662 1.00 98.00 100 SER A C 1
ATOM 802 O O . SER A 1 100 ? 18.544 -7.147 -15.349 1.00 98.00 100 SER A O 1
ATOM 804 N N . GLU A 1 101 ? 16.305 -6.978 -15.180 1.00 97.25 101 GLU A N 1
ATOM 805 C CA . GLU A 1 101 ? 16.013 -6.977 -16.618 1.00 97.25 101 GLU A CA 1
ATOM 806 C C . GLU A 1 101 ? 16.647 -5.766 -17.325 1.00 97.25 101 GLU A C 1
ATOM 808 O O . GLU A 1 101 ? 17.273 -5.919 -18.369 1.00 97.25 101 GLU A O 1
ATOM 813 N N . GLU A 1 102 ? 16.573 -4.571 -16.727 1.00 96.75 102 GLU A N 1
ATOM 814 C CA . GLU A 1 102 ? 17.222 -3.365 -17.255 1.00 96.75 102 GLU A CA 1
ATOM 815 C C . GLU A 1 102 ? 18.745 -3.533 -17.341 1.00 96.75 102 GLU A C 1
ATOM 817 O O . GLU A 1 102 ? 19.347 -3.168 -18.348 1.00 96.75 102 GLU A O 1
ATOM 822 N N . ARG A 1 103 ? 19.380 -4.089 -16.298 1.00 96.12 103 ARG A N 1
ATOM 823 C CA . ARG A 1 103 ? 20.832 -4.330 -16.274 1.00 96.12 103 ARG A CA 1
ATOM 824 C C . ARG A 1 103 ? 21.278 -5.349 -17.316 1.00 96.12 103 ARG A C 1
ATOM 826 O O . ARG A 1 103 ? 22.353 -5.178 -17.866 1.00 96.12 103 ARG A O 1
ATOM 833 N N . ALA A 1 104 ? 20.468 -6.368 -17.594 1.00 95.31 104 ALA A N 1
ATOM 834 C CA . ALA A 1 104 ? 20.778 -7.380 -18.603 1.00 95.31 104 ALA A CA 1
ATOM 835 C C . ALA A 1 104 ? 20.688 -6.852 -20.050 1.00 95.31 104 ALA A C 1
ATOM 837 O O . ALA A 1 104 ? 21.171 -7.504 -20.971 1.00 95.31 104 ALA A O 1
ATOM 838 N N . LEU A 1 105 ? 20.049 -5.695 -20.254 1.00 91.19 105 LEU A N 1
ATOM 839 C CA . LEU A 1 105 ? 19.918 -5.030 -21.554 1.00 91.19 105 LEU A CA 1
ATOM 840 C C . LEU A 1 105 ? 20.937 -3.898 -21.772 1.00 91.19 105 LEU A C 1
ATOM 842 O O . LEU A 1 105 ? 20.916 -3.288 -22.845 1.00 91.19 105 LEU A O 1
ATOM 846 N N . LYS A 1 106 ? 21.758 -3.584 -20.762 1.00 79.00 106 LYS A N 1
ATOM 847 C CA . LYS A 1 106 ? 22.869 -2.625 -20.846 1.00 79.00 106 LYS A CA 1
ATOM 848 C C . LYS A 1 106 ? 24.116 -3.318 -21.372 1.00 79.00 106 LYS A C 1
ATOM 850 O O . LYS A 1 106 ? 24.777 -2.687 -22.220 1.00 79.00 106 LYS A O 1
#

Secondary structure (DSSP, 8-state):
--HHHHHHHHHHHHHHHHHHHHHHHHHHHHHHHHHHHHHHHHHHHHHHHHHHHS-TT--SHHHHHHHHHHHHHHHHHHHHHHHHHHHHHHHHHHHHHHHHHHHHT-

pLDDT: mean 91.25, std 8.76, range [59.19, 98.56]

Organism: NCBI:txid279826